Protein AF-A0A1V6HYV6-F1 (afdb_monomer_lite)

Structure (mmCIF, N/CA/C/O backbone):
data_AF-A0A1V6HYV6-F1
#
_entry.id   AF-A0A1V6HYV6-F1
#
loop_
_atom_site.group_PDB
_atom_site.id
_atom_site.type_symbol
_atom_site.label_atom_id
_atom_site.label_alt_id
_atom_site.label_comp_id
_atom_site.label_asym_id
_atom_site.label_entity_id
_atom_site.label_seq_id
_atom_site.pdbx_PDB_ins_code
_atom_site.Cartn_x
_atom_site.Cartn_y
_atom_site.Cartn_z
_atom_site.occupancy
_atom_site.B_iso_or_equiv
_atom_site.auth_seq_id
_atom_site.auth_comp_id
_atom_site.auth_asym_id
_atom_site.auth_atom_id
_atom_site.pdbx_PDB_model_num
ATOM 1 N N . MET A 1 1 ? 15.308 -14.924 -26.949 1.00 78.56 1 MET A N 1
ATOM 2 C CA . MET A 1 1 ? 16.106 -14.640 -28.187 1.00 78.56 1 MET A CA 1
ATOM 3 C C . MET A 1 1 ? 15.333 -13.969 -29.334 1.00 78.56 1 MET A C 1
ATOM 5 O O . MET A 1 1 ? 15.936 -13.174 -30.049 1.00 78.56 1 MET A O 1
ATOM 9 N N . LEU A 1 2 ? 14.043 -14.267 -29.545 1.00 90.50 2 LEU A N 1
ATOM 10 C CA . LEU A 1 2 ? 13.256 -13.717 -30.663 1.00 90.50 2 LEU A CA 1
ATOM 11 C C . LEU A 1 2 ? 13.229 -12.179 -30.694 1.00 90.50 2 LEU A C 1
ATOM 13 O O . LEU A 1 2 ? 13.413 -11.591 -31.754 1.00 90.50 2 LEU A O 1
ATOM 17 N N . ASP A 1 3 ? 13.068 -11.526 -29.543 1.00 90.81 3 ASP A N 1
ATOM 18 C CA . ASP A 1 3 ? 12.955 -10.062 -29.479 1.00 90.81 3 ASP A CA 1
ATOM 19 C C . ASP A 1 3 ? 14.231 -9.348 -29.946 1.00 90.81 3 ASP A C 1
ATOM 21 O O . ASP A 1 3 ? 14.163 -8.353 -30.665 1.00 90.81 3 ASP A O 1
ATOM 25 N N . LEU A 1 4 ? 15.409 -9.898 -29.624 1.00 91.88 4 LEU A N 1
ATOM 26 C CA . LEU A 1 4 ? 16.682 -9.385 -30.139 1.00 91.88 4 LEU A CA 1
ATOM 27 C C . LEU A 1 4 ? 16.775 -9.533 -31.660 1.00 91.88 4 LEU A C 1
ATOM 29 O O . LEU A 1 4 ? 17.266 -8.627 -32.329 1.00 91.88 4 LEU A O 1
ATOM 33 N N . GLN A 1 5 ? 16.275 -10.639 -32.216 1.00 92.94 5 GLN A N 1
ATOM 34 C CA . GLN A 1 5 ? 16.238 -10.834 -33.666 1.00 92.94 5 GLN A CA 1
ATOM 35 C C . GLN A 1 5 ? 15.332 -9.798 -34.345 1.00 92.94 5 GLN A C 1
ATOM 37 O O . GLN A 1 5 ? 15.715 -9.220 -35.360 1.00 92.94 5 GLN A O 1
ATOM 42 N N . LEU A 1 6 ? 14.169 -9.507 -33.756 1.00 95.50 6 LEU A N 1
ATOM 43 C CA . LEU A 1 6 ? 13.247 -8.494 -34.271 1.00 95.50 6 LEU A CA 1
ATOM 44 C C . LEU A 1 6 ? 13.877 -7.094 -34.286 1.00 95.50 6 LEU A C 1
ATOM 46 O O . LEU A 1 6 ? 13.696 -6.359 -35.257 1.00 95.50 6 LEU A O 1
ATOM 50 N N . ILE A 1 7 ? 14.665 -6.745 -33.263 1.00 94.00 7 ILE A N 1
ATOM 51 C CA . ILE A 1 7 ? 15.428 -5.487 -33.235 1.00 94.00 7 ILE A CA 1
ATOM 52 C C . ILE A 1 7 ? 16.417 -5.436 -34.406 1.00 94.00 7 ILE A C 1
ATOM 54 O O . ILE A 1 7 ? 16.469 -4.443 -35.130 1.00 94.00 7 ILE A O 1
ATOM 58 N N . GLN A 1 8 ? 17.174 -6.513 -34.631 1.00 92.00 8 GLN A N 1
ATOM 59 C CA . GLN A 1 8 ? 18.143 -6.580 -35.729 1.00 92.00 8 GLN A CA 1
ATOM 60 C C . GLN A 1 8 ? 17.476 -6.456 -37.101 1.00 92.00 8 GLN A C 1
ATOM 62 O O . GLN A 1 8 ? 17.985 -5.768 -37.985 1.00 92.00 8 GLN A O 1
ATOM 67 N N . ASP A 1 9 ? 16.335 -7.113 -37.290 1.00 95.44 9 ASP A N 1
ATOM 68 C CA . ASP A 1 9 ? 15.608 -7.064 -38.555 1.00 95.44 9 ASP A CA 1
ATOM 69 C C . ASP A 1 9 ? 14.987 -5.688 -38.811 1.00 95.44 9 ASP A C 1
ATOM 71 O O . ASP A 1 9 ? 14.901 -5.261 -39.964 1.00 95.44 9 ASP A O 1
ATOM 75 N N . GLU A 1 10 ? 14.614 -4.956 -37.760 1.00 95.12 10 GLU A N 1
ATOM 76 C CA . GLU A 1 10 ? 14.173 -3.569 -37.889 1.00 95.12 10 GLU A CA 1
ATOM 77 C C . GLU A 1 10 ? 15.328 -2.623 -38.244 1.00 95.12 10 GLU A C 1
ATOM 79 O O . GLU A 1 10 ? 15.171 -1.770 -39.118 1.00 95.12 10 GLU A O 1
ATOM 84 N N . LEU A 1 11 ? 16.514 -2.808 -37.657 1.00 94.31 11 LEU A N 1
ATOM 85 C CA . LEU A 1 11 ? 17.702 -2.017 -38.008 1.00 94.31 11 LEU A CA 1
ATOM 86 C C . LEU A 1 11 ? 18.125 -2.205 -39.465 1.00 94.31 11 LEU A C 1
ATOM 88 O O . LEU A 1 11 ? 18.473 -1.235 -40.133 1.00 94.31 11 LEU A O 1
ATOM 92 N N . LYS A 1 12 ? 18.027 -3.426 -40.007 1.00 93.44 12 LYS A N 1
ATOM 93 C CA . LYS A 1 12 ? 18.316 -3.687 -41.431 1.00 93.44 12 LYS A CA 1
ATOM 94 C C . LYS A 1 12 ? 17.439 -2.859 -42.374 1.00 93.44 12 LYS A C 1
ATOM 96 O O . LYS A 1 12 ? 17.868 -2.539 -43.479 1.00 93.44 12 LYS A O 1
ATOM 101 N N . LYS A 1 13 ? 16.224 -2.496 -41.951 1.00 96.56 13 LYS A N 1
ATOM 102 C CA . LYS A 1 13 ? 15.312 -1.635 -42.724 1.00 96.56 13 LYS A CA 1
ATOM 103 C C . LYS A 1 13 ? 15.650 -0.146 -42.595 1.00 96.56 13 LYS A C 1
ATOM 105 O O . LYS A 1 13 ? 15.081 0.666 -43.320 1.00 96.56 13 LYS A O 1
ATOM 110 N N . ARG A 1 14 ? 16.559 0.222 -41.687 1.00 95.00 14 ARG A N 1
ATOM 111 C CA . ARG A 1 14 ? 16.942 1.601 -41.361 1.00 95.00 14 ARG A CA 1
ATOM 112 C C . ARG A 1 14 ? 18.466 1.777 -41.457 1.00 95.00 14 ARG A C 1
ATOM 114 O O . ARG A 1 14 ? 19.116 2.027 -40.450 1.00 95.00 14 ARG A O 1
ATOM 121 N N . PRO A 1 15 ? 19.056 1.702 -42.663 1.00 90.12 15 PRO A N 1
ATOM 122 C CA . PRO A 1 15 ? 20.514 1.698 -42.839 1.00 90.12 15 PRO A CA 1
ATOM 123 C C . PRO A 1 15 ? 21.222 2.990 -42.392 1.00 90.12 15 PRO A C 1
ATOM 125 O O . PRO A 1 15 ? 22.434 2.980 -42.214 1.00 90.12 15 PRO A O 1
ATOM 128 N N . ASN A 1 16 ? 20.479 4.086 -42.212 1.00 93.75 16 ASN A N 1
ATOM 129 C CA . ASN A 1 16 ? 21.001 5.375 -41.746 1.00 93.75 16 ASN A CA 1
ATOM 130 C C . ASN A 1 16 ? 20.749 5.618 -40.246 1.00 93.75 16 ASN A C 1
ATOM 132 O O . ASN A 1 16 ? 20.977 6.723 -39.768 1.00 93.75 16 ASN A O 1
ATOM 136 N N . GLU A 1 17 ? 20.207 4.638 -39.519 1.00 94.75 17 GLU A N 1
ATOM 137 C CA . GLU A 1 17 ? 19.997 4.743 -38.076 1.00 94.75 17 GLU A CA 1
ATOM 138 C C . GLU A 1 17 ? 21.311 4.489 -37.340 1.00 94.75 17 GLU A C 1
ATOM 140 O O . GLU A 1 17 ? 21.832 3.379 -37.362 1.00 94.75 17 GLU A O 1
ATOM 145 N N . ASP A 1 18 ? 21.826 5.493 -36.642 1.00 94.50 18 ASP A N 1
ATOM 146 C CA . ASP A 1 18 ? 23.062 5.406 -35.862 1.00 94.50 18 ASP A CA 1
ATOM 147 C C . ASP A 1 18 ? 22.818 5.454 -34.345 1.00 94.50 18 ASP A C 1
ATOM 149 O O . ASP A 1 18 ? 23.736 5.200 -33.555 1.00 94.50 18 ASP A O 1
ATOM 153 N N . ARG A 1 19 ? 21.579 5.717 -33.905 1.00 96.75 19 ARG A N 1
ATOM 154 C CA . ARG A 1 19 ? 21.250 5.821 -32.481 1.00 96.75 19 ARG A CA 1
ATOM 155 C C . ARG A 1 19 ? 21.351 4.471 -31.788 1.00 96.75 19 ARG A C 1
ATOM 157 O O . ARG A 1 19 ? 21.053 3.417 -32.354 1.00 96.75 19 ARG A O 1
ATOM 164 N N . ASN A 1 20 ? 21.732 4.526 -30.516 1.00 96.25 20 ASN A N 1
ATOM 165 C CA . ASN A 1 20 ? 21.624 3.392 -29.607 1.00 96.25 20 ASN A CA 1
ATOM 166 C C . ASN A 1 20 ? 20.154 3.069 -29.314 1.00 96.25 20 ASN A C 1
ATOM 168 O O . ASN A 1 20 ? 19.262 3.900 -29.486 1.00 96.25 20 ASN A O 1
ATOM 172 N N . ILE A 1 21 ? 19.922 1.845 -28.862 1.00 95.56 21 ILE A N 1
ATOM 173 C CA . ILE A 1 21 ? 18.602 1.265 -28.665 1.00 95.56 21 ILE A CA 1
ATOM 174 C C . ILE A 1 21 ? 18.443 0.962 -27.188 1.00 95.56 21 ILE A C 1
ATOM 176 O O . ILE A 1 21 ? 19.209 0.182 -26.627 1.00 95.56 21 ILE A O 1
ATOM 180 N N . THR A 1 22 ? 17.419 1.536 -26.574 1.00 95.25 22 THR A N 1
ATOM 181 C CA . THR A 1 22 ? 17.012 1.177 -25.218 1.00 95.25 22 THR A CA 1
ATOM 182 C C . THR A 1 22 ? 15.788 0.279 -25.304 1.00 95.25 22 THR A C 1
ATOM 184 O O . THR A 1 22 ? 14.743 0.683 -25.814 1.00 95.25 22 THR A O 1
ATOM 187 N N . VAL A 1 23 ? 15.918 -0.946 -24.810 1.00 94.31 23 VAL A N 1
ATOM 188 C CA . VAL A 1 23 ? 14.829 -1.914 -24.707 1.00 94.31 23 VAL A CA 1
ATOM 189 C C . VAL A 1 23 ? 14.301 -1.877 -23.283 1.00 94.31 23 VAL A C 1
ATOM 191 O O . VAL A 1 23 ? 15.043 -2.127 -22.338 1.00 94.31 23 VAL A O 1
ATOM 194 N N . VAL A 1 24 ? 13.014 -1.583 -23.124 1.00 93.25 24 VAL A N 1
ATOM 195 C CA . VAL A 1 24 ? 12.343 -1.633 -21.822 1.00 93.25 24 VAL A CA 1
ATOM 196 C C . VAL A 1 24 ? 11.503 -2.901 -21.772 1.00 93.25 24 VAL A C 1
ATOM 198 O O . VAL A 1 24 ? 10.637 -3.102 -22.623 1.00 93.25 24 VAL A O 1
ATOM 201 N N . CYS A 1 25 ? 11.756 -3.766 -20.794 1.00 91.94 25 CYS A N 1
ATOM 202 C CA . CYS A 1 25 ? 11.018 -5.014 -20.625 1.00 91.94 25 CYS A CA 1
ATOM 203 C C . CYS A 1 25 ? 10.662 -5.265 -19.159 1.00 91.94 25 CYS A C 1
ATOM 205 O O . CYS A 1 25 ? 11.283 -4.733 -18.244 1.00 91.94 25 CYS A O 1
ATOM 207 N N . LEU A 1 26 ? 9.650 -6.103 -18.922 1.00 89.81 26 LEU A N 1
ATOM 208 C CA . LEU A 1 26 ? 9.301 -6.517 -17.563 1.00 89.81 26 LEU A CA 1
ATOM 209 C C . LEU A 1 26 ? 10.311 -7.532 -17.007 1.00 89.81 26 LEU A C 1
ATOM 211 O O . LEU A 1 26 ? 10.600 -7.521 -15.818 1.00 89.81 26 LEU A O 1
ATOM 215 N N . GLY A 1 27 ? 10.827 -8.415 -17.859 1.00 89.50 27 GLY A N 1
ATOM 216 C CA . GLY A 1 27 ? 11.810 -9.437 -17.514 1.00 89.50 27 GLY A CA 1
ATOM 217 C C . GLY A 1 27 ? 12.588 -9.880 -18.750 1.00 89.50 27 GLY A C 1
ATOM 218 O O . GLY A 1 27 ? 12.126 -9.654 -19.873 1.00 89.50 27 GLY A O 1
ATOM 219 N N . LYS A 1 28 ? 13.741 -10.526 -18.559 1.00 91.25 28 LYS A N 1
ATOM 220 C CA . LYS A 1 28 ? 14.543 -11.106 -19.652 1.00 91.25 28 LYS A CA 1
ATOM 221 C C . LYS A 1 28 ? 15.047 -12.518 -19.330 1.00 91.25 28 LYS A C 1
ATOM 223 O O . LYS A 1 28 ? 15.171 -12.907 -18.173 1.00 91.25 28 LYS A O 1
ATOM 228 N N . GLU A 1 29 ? 15.347 -13.296 -20.370 1.00 92.94 29 GLU A N 1
ATOM 229 C CA . GLU A 1 29 ? 16.060 -14.575 -20.232 1.00 92.94 29 GLU A CA 1
ATOM 230 C C . GLU A 1 29 ? 17.525 -14.317 -19.830 1.00 92.94 29 GLU A C 1
ATOM 232 O O . GLU A 1 29 ? 18.131 -13.363 -20.313 1.00 92.94 29 GLU A O 1
ATOM 237 N N . LEU A 1 30 ? 18.139 -15.202 -19.032 1.00 89.56 30 LEU A N 1
ATOM 238 C CA . LEU A 1 30 ? 19.543 -15.054 -18.593 1.00 89.56 30 LEU A CA 1
ATOM 239 C C . LEU A 1 30 ? 20.540 -14.935 -19.761 1.00 89.56 30 LEU A C 1
ATOM 241 O O . LEU A 1 30 ? 21.558 -14.261 -19.651 1.00 89.56 30 LEU A O 1
ATOM 245 N N . ALA A 1 31 ? 20.241 -15.572 -20.896 1.00 93.19 31 ALA A N 1
ATOM 246 C CA . ALA A 1 31 ? 21.094 -15.549 -22.083 1.00 93.19 31 ALA A CA 1
ATOM 247 C C . ALA A 1 31 ? 21.113 -14.189 -22.813 1.00 93.19 31 ALA A C 1
ATOM 249 O O . ALA A 1 31 ? 21.983 -13.963 -23.655 1.00 93.19 31 ALA A O 1
ATOM 250 N N . VAL A 1 32 ? 20.169 -13.286 -22.513 1.00 93.44 32 VAL A N 1
ATOM 251 C CA . VAL A 1 32 ? 20.054 -11.977 -23.179 1.00 93.44 32 VAL A CA 1
ATOM 252 C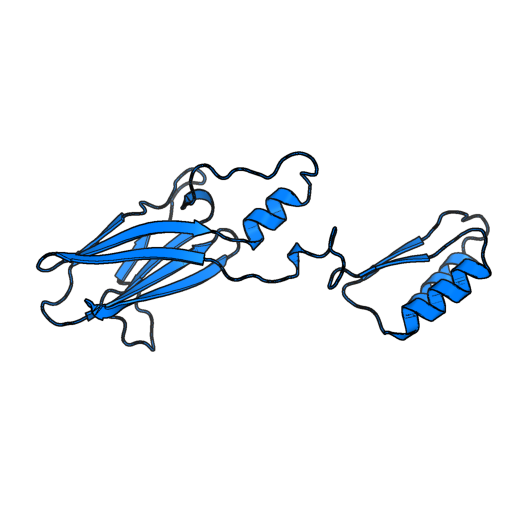 C . VAL A 1 32 ? 21.275 -11.106 -22.905 1.00 93.44 32 VAL A C 1
ATOM 254 O O . VAL A 1 32 ? 21.757 -10.450 -23.824 1.00 93.44 32 VAL A O 1
ATOM 257 N N . ASP A 1 33 ? 21.813 -11.140 -21.686 1.00 93.56 33 ASP A N 1
ATOM 258 C CA . ASP A 1 33 ? 22.947 -10.292 -21.305 1.00 93.56 33 ASP A CA 1
ATOM 259 C C . ASP A 1 33 ? 24.191 -10.604 -22.132 1.00 93.56 33 ASP A C 1
ATOM 261 O O . ASP A 1 33 ? 24.756 -9.717 -22.773 1.00 93.56 33 ASP A O 1
ATOM 265 N N . SER A 1 34 ? 24.559 -11.883 -22.225 1.00 95.06 34 SER A N 1
ATOM 266 C CA . SER A 1 34 ? 25.697 -12.308 -23.043 1.00 95.06 34 SER A CA 1
ATOM 267 C C . SER A 1 34 ? 25.496 -11.993 -24.530 1.00 95.06 34 SER A C 1
ATOM 269 O O . SER A 1 34 ? 26.438 -11.565 -25.197 1.00 95.06 34 SER A O 1
ATOM 271 N N . ALA A 1 35 ? 24.275 -12.152 -25.053 1.00 94.75 35 ALA A N 1
ATOM 272 C CA . ALA A 1 35 ? 23.966 -11.845 -26.450 1.00 94.75 35 ALA A CA 1
ATOM 273 C C . ALA A 1 35 ? 24.102 -10.342 -26.764 1.00 94.75 35 ALA A C 1
ATOM 275 O O . ALA A 1 35 ? 24.624 -9.962 -27.815 1.00 94.75 35 ALA A O 1
ATOM 276 N N . ILE A 1 36 ? 23.668 -9.479 -25.843 1.00 95.62 36 ILE A N 1
ATOM 277 C CA . ILE A 1 36 ? 23.784 -8.022 -25.975 1.00 95.62 36 ILE A CA 1
ATOM 278 C C . ILE A 1 36 ? 25.236 -7.568 -25.852 1.00 95.62 36 ILE A C 1
ATOM 280 O O . ILE A 1 36 ? 25.683 -6.727 -26.633 1.00 95.62 36 ILE A O 1
ATOM 284 N N . GLU A 1 37 ? 25.997 -8.135 -24.916 1.00 95.88 37 GLU A N 1
ATOM 285 C CA . GLU A 1 37 ? 27.429 -7.856 -24.802 1.00 95.88 37 GLU A CA 1
ATOM 286 C C . GLU A 1 37 ? 28.180 -8.198 -26.091 1.00 95.88 37 GLU A C 1
ATOM 288 O O . GLU A 1 37 ? 29.037 -7.432 -26.539 1.00 95.88 37 GLU A O 1
ATOM 293 N N . GLU A 1 38 ? 27.863 -9.338 -26.708 1.00 95.81 38 GLU A N 1
ATOM 294 C CA . GLU A 1 38 ? 28.457 -9.741 -27.979 1.00 95.81 38 GLU A CA 1
ATOM 295 C C . GLU A 1 38 ? 28.075 -8.785 -29.117 1.00 95.81 38 GLU A C 1
ATOM 297 O O . GLU A 1 38 ? 28.945 -8.356 -29.884 1.00 95.81 38 GLU A O 1
ATOM 302 N N . TRP A 1 39 ? 26.799 -8.401 -29.203 1.00 94.56 39 TRP A N 1
ATOM 303 C CA . TRP A 1 39 ? 26.315 -7.418 -30.174 1.00 94.56 39 TRP A CA 1
ATOM 304 C C . TRP A 1 39 ? 27.050 -6.078 -30.041 1.00 94.56 39 TRP A C 1
ATOM 306 O O . TRP A 1 39 ? 27.605 -5.578 -31.023 1.00 94.56 39 TRP A O 1
ATOM 316 N N . ASN A 1 40 ? 27.125 -5.539 -28.822 1.00 96.56 40 ASN A N 1
ATOM 317 C CA . ASN A 1 40 ? 27.719 -4.234 -28.524 1.00 96.56 40 ASN A CA 1
ATOM 318 C C . ASN A 1 40 ? 29.2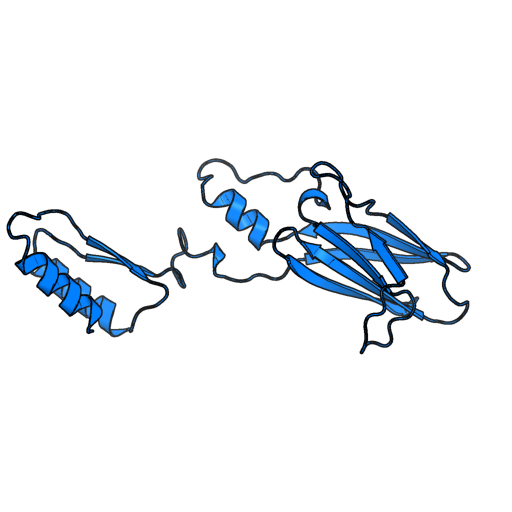37 -4.180 -28.763 1.00 96.56 40 ASN A C 1
ATOM 320 O O . ASN A 1 40 ? 29.782 -3.095 -28.965 1.00 96.56 40 ASN A O 1
ATOM 324 N N . LYS A 1 41 ? 29.932 -5.327 -28.747 1.00 96.50 41 LYS A N 1
ATOM 325 C CA . LYS A 1 41 ? 31.351 -5.426 -29.138 1.00 96.50 41 LYS A CA 1
ATOM 326 C C . LYS A 1 41 ? 31.544 -5.345 -30.652 1.00 96.50 41 LYS A C 1
ATOM 328 O O . LYS A 1 41 ? 32.550 -4.811 -31.107 1.00 96.50 41 LYS A O 1
ATOM 333 N N . LYS A 1 42 ? 30.604 -5.900 -31.422 1.00 94.44 42 LYS A N 1
ATOM 334 C CA . LYS A 1 42 ? 30.676 -5.988 -32.890 1.00 94.44 42 LYS A CA 1
ATOM 335 C C . LYS A 1 42 ? 30.162 -4.732 -33.596 1.00 94.44 42 LYS A C 1
ATOM 337 O O . LYS A 1 42 ? 30.533 -4.505 -34.743 1.00 94.44 42 LYS A O 1
ATOM 342 N N . HIS A 1 43 ? 29.345 -3.924 -32.922 1.00 92.00 43 HIS A N 1
ATOM 343 C CA . HIS A 1 43 ? 28.691 -2.765 -33.521 1.00 92.00 43 HIS A CA 1
ATOM 344 C C . HIS A 1 43 ? 29.116 -1.462 -32.823 1.00 92.00 43 HIS A C 1
ATOM 346 O O . HIS A 1 43 ? 28.888 -1.300 -31.621 1.00 92.00 43 HIS A O 1
ATOM 352 N N . PRO A 1 44 ? 29.745 -0.517 -33.549 1.00 91.25 44 PRO A N 1
ATOM 353 C CA . PRO A 1 44 ? 30.142 0.771 -32.978 1.00 91.25 44 PRO A CA 1
ATOM 354 C C . PRO A 1 44 ? 28.945 1.706 -32.733 1.00 91.25 44 PRO A C 1
ATOM 356 O O . PRO A 1 44 ? 29.010 2.543 -31.833 1.00 91.25 44 PRO A O 1
ATOM 359 N N . VAL A 1 45 ? 27.867 1.531 -33.502 1.00 93.12 45 VAL A N 1
ATOM 360 C CA . VAL A 1 45 ? 26.576 2.238 -33.420 1.00 93.12 45 VAL A CA 1
ATOM 361 C C . VAL A 1 45 ? 25.453 1.230 -33.158 1.00 93.12 45 VAL A C 1
ATOM 363 O O . VAL A 1 45 ? 25.690 0.026 -33.236 1.00 93.12 45 VAL A O 1
ATOM 366 N N . ASN A 1 46 ? 24.244 1.690 -32.826 1.00 95.06 46 ASN A N 1
ATOM 367 C CA . ASN A 1 46 ? 23.117 0.814 -32.463 1.00 95.06 46 ASN A CA 1
ATOM 368 C C . ASN A 1 46 ? 23.419 -0.131 -31.289 1.00 95.06 46 ASN A C 1
ATOM 370 O O . ASN A 1 46 ? 23.011 -1.298 -31.285 1.00 95.06 46 ASN A O 1
ATOM 374 N N . LYS A 1 47 ? 24.137 0.367 -30.276 1.00 96.81 47 LYS A N 1
ATOM 375 C CA . LYS A 1 47 ? 24.339 -0.400 -29.046 1.00 96.81 47 LYS A CA 1
ATOM 376 C C . LYS A 1 47 ? 23.005 -0.600 -28.345 1.00 96.81 47 LYS A C 1
ATOM 378 O O . LYS A 1 47 ? 22.199 0.326 -28.285 1.00 96.81 47 LYS A O 1
ATOM 383 N N . ILE A 1 48 ? 22.791 -1.795 -27.816 1.00 96.38 48 ILE A N 1
ATOM 384 C CA . ILE A 1 48 ? 21.573 -2.172 -27.109 1.00 96.38 48 ILE A CA 1
ATOM 385 C C . ILE A 1 48 ? 21.818 -2.038 -25.607 1.00 96.38 48 ILE A C 1
ATOM 387 O O . ILE A 1 48 ? 22.775 -2.597 -25.070 1.00 96.38 48 ILE A O 1
ATOM 391 N N . GLU A 1 49 ? 20.932 -1.313 -24.939 1.00 94.31 49 GLU A N 1
ATOM 392 C CA . GLU A 1 49 ? 20.803 -1.234 -23.487 1.00 94.31 49 GLU A CA 1
ATOM 393 C C . GLU A 1 49 ? 19.440 -1.803 -23.085 1.00 94.31 49 GLU A C 1
ATOM 395 O O . GLU A 1 49 ? 18.448 -1.595 -23.786 1.00 94.31 49 GLU A O 1
ATOM 400 N N . VAL A 1 50 ? 19.379 -2.524 -21.964 1.00 93.38 50 VAL A N 1
ATOM 401 C CA . VAL A 1 50 ? 18.129 -3.098 -21.451 1.00 93.38 50 VAL A CA 1
ATOM 402 C C . VAL A 1 50 ? 17.810 -2.509 -20.093 1.00 93.38 50 VAL A C 1
ATOM 404 O O . VAL A 1 50 ? 18.617 -2.601 -19.171 1.00 93.38 50 VAL A O 1
ATOM 407 N N . ILE A 1 51 ? 16.596 -1.984 -19.972 1.00 91.69 51 ILE A N 1
ATOM 408 C CA . ILE A 1 51 ? 15.968 -1.611 -18.709 1.00 91.69 51 ILE A CA 1
ATOM 409 C C . ILE A 1 51 ? 14.979 -2.725 -18.362 1.00 91.69 51 ILE A C 1
ATOM 411 O O . ILE A 1 51 ? 13.896 -2.820 -18.944 1.00 91.69 51 ILE A O 1
ATOM 415 N N . GLU A 1 52 ? 15.370 -3.594 -17.430 1.00 90.31 52 GLU A N 1
ATOM 416 C CA . GLU A 1 52 ? 14.517 -4.666 -16.917 1.00 90.31 52 GLU A CA 1
ATOM 417 C C . GLU A 1 52 ? 13.754 -4.172 -15.686 1.00 90.31 52 GLU A C 1
ATOM 419 O O . GLU A 1 52 ? 14.288 -4.117 -14.582 1.00 90.31 52 GLU A O 1
ATOM 424 N N . LEU A 1 53 ? 12.477 -3.836 -15.853 1.00 88.81 53 LEU A N 1
ATOM 425 C CA . LEU A 1 53 ? 11.690 -3.183 -14.809 1.00 88.81 53 LEU A CA 1
ATOM 426 C C . LEU A 1 53 ? 11.551 -4.023 -13.528 1.00 88.81 53 LEU A C 1
ATOM 428 O O . LEU A 1 53 ? 11.398 -3.461 -12.457 1.00 88.81 53 LEU A O 1
ATOM 432 N N . LYS A 1 54 ? 11.623 -5.357 -13.569 1.00 83.75 54 LYS A N 1
ATOM 433 C CA . LYS A 1 54 ? 11.564 -6.160 -12.330 1.00 83.75 54 LYS A CA 1
ATOM 434 C C . LYS A 1 54 ? 12.782 -5.995 -11.419 1.00 83.75 54 LYS A C 1
ATOM 436 O O . LYS A 1 54 ? 12.682 -6.279 -10.229 1.00 83.75 54 LYS A O 1
ATOM 441 N N . THR A 1 55 ? 13.929 -5.609 -11.967 1.00 82.75 55 THR A N 1
ATOM 442 C CA . THR A 1 55 ? 15.215 -5.592 -11.250 1.00 82.75 55 THR A CA 1
ATOM 443 C C . THR A 1 55 ? 15.873 -4.213 -11.256 1.00 82.75 55 THR A C 1
ATOM 445 O O . THR A 1 55 ? 16.765 -3.949 -10.445 1.00 82.75 55 THR A O 1
ATOM 448 N N . ASP A 1 56 ? 15.424 -3.312 -12.131 1.00 84.38 56 ASP A N 1
ATOM 449 C CA . ASP A 1 56 ? 15.965 -1.970 -12.266 1.00 84.38 56 ASP A CA 1
ATOM 450 C C . ASP A 1 56 ? 15.633 -1.114 -11.035 1.00 84.38 56 ASP A C 1
ATOM 452 O O . ASP A 1 56 ? 14.481 -0.800 -10.736 1.00 84.38 56 ASP A O 1
ATOM 456 N N . LYS A 1 57 ? 16.667 -0.693 -10.305 1.00 76.62 57 LYS A N 1
ATOM 457 C CA . LYS A 1 57 ? 16.504 0.091 -9.071 1.00 76.62 57 LYS A CA 1
ATOM 458 C C . LYS A 1 57 ? 15.986 1.508 -9.311 1.00 76.62 57 LYS A C 1
ATOM 460 O O . LYS A 1 57 ? 15.499 2.130 -8.372 1.00 76.62 57 LYS A O 1
ATOM 465 N N . LYS A 1 58 ? 16.143 2.041 -10.522 1.00 78.38 58 LYS A N 1
ATOM 466 C CA . LYS A 1 58 ? 15.769 3.413 -10.868 1.00 78.38 58 LYS A CA 1
ATOM 467 C C . LYS A 1 58 ? 14.356 3.474 -11.437 1.00 78.38 58 LYS A C 1
ATOM 469 O O . LYS A 1 58 ? 13.571 4.314 -11.017 1.00 78.38 58 LYS A O 1
ATOM 474 N N . TYR A 1 59 ? 14.041 2.589 -12.374 1.00 77.00 59 TYR A N 1
ATOM 475 C CA . TYR A 1 59 ? 12.792 2.597 -13.135 1.00 77.00 59 TYR A CA 1
ATOM 476 C C . TYR A 1 59 ? 11.841 1.468 -12.749 1.00 77.00 59 TYR A C 1
ATOM 478 O O . TYR A 1 59 ? 10.703 1.460 -13.192 1.00 77.00 59 TYR A O 1
ATOM 486 N N . GLY A 1 60 ? 12.301 0.502 -11.962 1.00 76.12 60 GLY A N 1
ATOM 487 C CA . GLY A 1 60 ? 11.570 -0.715 -11.643 1.00 76.12 60 GLY A CA 1
ATOM 488 C C . GLY A 1 60 ? 11.111 -0.844 -10.196 1.00 76.12 60 GLY A C 1
ATOM 489 O O . GLY A 1 60 ? 10.276 -1.687 -9.881 1.00 76.12 60 GLY A O 1
ATOM 490 N N . ASN A 1 61 ? 11.629 0.003 -9.303 1.00 73.50 61 ASN A N 1
ATOM 491 C CA . ASN A 1 61 ? 11.429 -0.147 -7.862 1.00 73.50 61 ASN A CA 1
ATOM 492 C C . ASN A 1 61 ? 9.943 -0.119 -7.454 1.00 73.50 61 ASN A C 1
ATOM 494 O O . ASN A 1 61 ? 9.554 -0.881 -6.582 1.00 73.50 61 ASN A O 1
ATOM 498 N N . PHE A 1 62 ? 9.096 0.637 -8.164 1.00 72.81 62 PHE A N 1
ATOM 499 C CA . PHE A 1 62 ? 7.648 0.688 -7.910 1.00 72.81 62 PHE A CA 1
ATOM 500 C C . PHE A 1 62 ? 6.893 -0.614 -8.238 1.00 72.81 62 PHE A C 1
ATOM 502 O O . PHE A 1 62 ? 5.714 -0.734 -7.908 1.00 72.81 62 PHE A O 1
ATOM 509 N N . LEU A 1 63 ? 7.525 -1.566 -8.936 1.00 75.62 63 LEU A N 1
ATOM 510 C CA . LEU A 1 63 ? 6.981 -2.909 -9.160 1.00 75.62 63 LEU A CA 1
ATOM 511 C C . LEU A 1 63 ? 7.276 -3.851 -7.988 1.00 75.62 63 LEU A C 1
ATOM 513 O O . LEU A 1 63 ? 6.700 -4.938 -7.917 1.00 75.62 63 LEU A O 1
ATOM 517 N N . ILE A 1 64 ? 8.175 -3.463 -7.079 1.00 75.19 64 ILE A N 1
ATOM 518 C CA . ILE A 1 64 ? 8.458 -4.213 -5.862 1.00 75.19 64 ILE A CA 1
ATOM 519 C C . ILE A 1 64 ? 7.367 -3.869 -4.856 1.00 75.19 64 ILE A C 1
ATOM 521 O O . ILE A 1 64 ? 7.411 -2.845 -4.181 1.00 75.19 64 ILE A O 1
ATOM 525 N N . HIS A 1 65 ? 6.377 -4.750 -4.766 1.00 79.31 65 HIS A N 1
ATOM 526 C CA . HIS A 1 65 ? 5.305 -4.623 -3.792 1.00 79.31 65 HIS A CA 1
ATOM 527 C C . HIS A 1 65 ? 5.859 -4.649 -2.362 1.00 79.31 65 HIS A C 1
ATOM 529 O O . HIS A 1 65 ? 6.594 -5.569 -1.982 1.00 79.31 65 HIS A O 1
ATOM 535 N N . LYS A 1 66 ? 5.464 -3.659 -1.565 1.00 85.81 66 LYS A N 1
ATOM 536 C CA . LYS A 1 66 ? 5.749 -3.571 -0.136 1.00 85.81 66 LYS A CA 1
ATOM 537 C C . LYS A 1 66 ? 4.433 -3.262 0.566 1.00 85.81 66 LYS A C 1
ATOM 539 O O . LYS A 1 66 ? 3.837 -2.260 0.191 1.00 85.81 66 LYS A O 1
ATOM 544 N N . PRO A 1 67 ? 4.030 -4.090 1.543 1.00 91.75 67 PRO A N 1
ATOM 545 C CA . PRO A 1 67 ? 2.745 -3.932 2.189 1.00 91.75 67 PRO A CA 1
ATOM 546 C C . PRO A 1 67 ? 2.645 -2.588 2.909 1.00 91.75 67 PRO A C 1
ATOM 548 O O . PRO A 1 67 ? 3.646 -2.106 3.451 1.00 91.75 67 PRO A O 1
ATOM 551 N N . ASP A 1 68 ? 1.435 -2.050 2.984 1.00 96.50 68 ASP A N 1
ATOM 552 C CA . ASP A 1 68 ? 1.113 -0.955 3.894 1.00 96.50 68 ASP A CA 1
ATOM 553 C C . ASP A 1 68 ? 1.471 -1.288 5.350 1.00 96.50 68 ASP A C 1
ATOM 555 O O . ASP A 1 68 ? 1.378 -2.430 5.815 1.00 96.50 68 ASP A O 1
ATOM 559 N N . GLU A 1 69 ? 1.840 -0.253 6.103 1.00 96.88 69 GLU A N 1
ATOM 560 C CA . GLU A 1 69 ? 2.108 -0.332 7.535 1.00 96.88 69 GLU A CA 1
ATOM 561 C C . GLU A 1 69 ? 1.236 0.674 8.285 1.00 96.88 69 GLU A C 1
ATOM 563 O O . GLU A 1 69 ? 1.132 1.840 7.906 1.00 96.88 69 GLU A O 1
ATOM 568 N N . ALA A 1 70 ? 0.626 0.249 9.394 1.00 98.00 70 ALA A N 1
ATOM 569 C CA . ALA A 1 70 ? -0.196 1.137 10.205 1.00 98.00 70 ALA A CA 1
ATOM 570 C C . ALA A 1 70 ? -0.037 0.872 11.701 1.00 98.00 70 ALA A C 1
ATOM 572 O O . ALA A 1 70 ? 0.087 -0.268 12.157 1.00 98.00 70 ALA A O 1
ATOM 573 N N . LYS A 1 71 ? -0.091 1.949 12.486 1.00 98.12 71 LYS A N 1
ATOM 574 C CA . LYS A 1 71 ? -0.098 1.901 13.945 1.00 98.12 71 LYS A CA 1
ATOM 575 C C . LYS A 1 71 ? -1.473 2.318 14.440 1.00 98.12 71 LYS A C 1
ATOM 577 O O . LYS A 1 71 ? -1.831 3.489 14.375 1.00 98.12 71 LYS A O 1
ATOM 582 N N . VAL A 1 72 ? -2.227 1.365 14.976 1.00 98.44 72 VAL A N 1
ATOM 583 C CA . VAL A 1 72 ? -3.593 1.600 15.461 1.00 98.44 72 VAL A CA 1
ATOM 584 C C . VAL A 1 72 ? -3.677 1.268 16.941 1.00 98.44 72 VAL A C 1
ATOM 586 O O . VAL A 1 72 ? -3.296 0.175 17.365 1.00 98.44 72 VAL A O 1
ATOM 589 N N . ASN A 1 73 ? -4.187 2.207 17.733 1.00 98.56 73 ASN A N 1
ATOM 590 C CA . ASN A 1 73 ? -4.572 1.944 19.108 1.00 98.56 73 ASN A CA 1
ATOM 591 C C . ASN A 1 73 ? -6.043 1.529 19.166 1.00 98.56 73 ASN A C 1
ATOM 593 O O . ASN A 1 73 ? -6.900 2.172 18.564 1.00 98.56 73 ASN A O 1
ATOM 597 N N . ILE A 1 74 ? -6.325 0.455 19.900 1.00 98.44 74 ILE A N 1
ATOM 598 C CA . ILE A 1 74 ? -7.676 -0.069 20.107 1.00 98.44 74 ILE A CA 1
ATOM 599 C C . ILE A 1 74 ? -7.825 -0.368 21.596 1.00 98.44 74 ILE A C 1
ATOM 601 O O . ILE A 1 74 ? -7.073 -1.176 22.158 1.00 98.44 74 ILE A O 1
ATOM 605 N N . GLU A 1 75 ? -8.785 0.290 22.236 1.00 97.81 75 GLU A N 1
ATOM 606 C CA . GLU A 1 75 ? -9.022 0.209 23.676 1.00 97.81 75 GLU A CA 1
ATOM 607 C C . GLU A 1 75 ? -10.516 0.160 23.989 1.00 97.81 75 GLU A C 1
ATOM 609 O O . GLU A 1 75 ? -11.321 0.810 23.329 1.00 97.81 75 GLU A O 1
ATOM 614 N N . ARG A 1 76 ? -10.889 -0.560 25.049 1.00 97.44 76 ARG A N 1
ATOM 615 C CA . ARG A 1 76 ? -12.238 -0.493 25.617 1.00 97.44 76 ARG A CA 1
ATOM 616 C C . ARG A 1 76 ? -12.316 0.625 26.656 1.00 97.44 76 ARG A C 1
ATOM 618 O O . ARG A 1 76 ? -11.480 0.696 27.555 1.00 97.44 76 ARG A O 1
ATOM 625 N N . LYS A 1 77 ? -13.378 1.428 26.598 1.00 96.25 77 LYS A N 1
ATOM 626 C CA . LYS A 1 77 ? -13.798 2.348 27.663 1.00 96.25 77 LYS A CA 1
ATOM 627 C C . LYS A 1 77 ? -15.280 2.139 27.949 1.00 96.25 77 LYS A C 1
ATOM 629 O O . LYS A 1 77 ? -16.129 2.601 27.198 1.00 96.25 77 LYS A O 1
ATOM 634 N N . GLY A 1 78 ? -15.579 1.422 29.033 1.00 93.88 78 GLY A N 1
ATOM 635 C CA . GLY A 1 78 ? -16.950 1.044 29.375 1.00 93.88 78 GLY A CA 1
ATOM 636 C C . GLY A 1 78 ? -17.571 0.137 28.309 1.00 93.88 78 GLY A C 1
ATOM 637 O O . GLY A 1 78 ? -17.040 -0.933 28.008 1.00 93.88 78 GLY A O 1
ATOM 638 N N . ASP A 1 79 ? -18.678 0.590 27.738 1.00 95.06 79 ASP A N 1
ATOM 639 C CA . ASP A 1 79 ? -19.457 -0.047 26.673 1.00 95.06 79 ASP A CA 1
ATOM 640 C C . ASP A 1 79 ? -19.018 0.375 25.260 1.00 95.06 79 ASP A C 1
ATOM 642 O O . ASP A 1 79 ? -19.719 0.114 24.283 1.00 95.06 79 ASP A O 1
ATOM 646 N N . LYS A 1 80 ? -17.845 1.010 25.128 1.00 97.19 80 LYS A N 1
ATOM 647 C CA . LYS A 1 80 ? -17.347 1.529 23.850 1.00 97.19 80 LYS A CA 1
ATOM 648 C C . LYS A 1 80 ? -15.926 1.086 23.529 1.00 97.19 80 LYS A C 1
ATOM 650 O O . LYS A 1 80 ? -15.084 0.940 24.418 1.00 97.19 80 LYS A O 1
ATOM 655 N N . ALA A 1 81 ? -15.648 0.923 22.241 1.00 97.81 81 ALA A N 1
ATOM 656 C CA . ALA A 1 81 ? -14.310 0.827 21.680 1.00 97.81 81 ALA A CA 1
ATOM 657 C C . ALA A 1 81 ? -13.834 2.213 21.237 1.00 97.81 81 ALA A C 1
ATOM 659 O O . ALA A 1 81 ? -14.518 2.893 20.472 1.00 97.81 81 ALA A O 1
ATOM 660 N N . ILE A 1 82 ? -12.644 2.605 21.687 1.00 98.44 82 ILE A N 1
ATOM 661 C CA . ILE A 1 82 ? -11.902 3.759 21.188 1.00 98.44 82 ILE A CA 1
ATOM 662 C C . ILE A 1 82 ? -10.837 3.251 20.227 1.00 98.44 82 ILE A C 1
ATOM 664 O O . ILE A 1 82 ? -9.984 2.446 20.607 1.00 98.44 82 ILE A O 1
ATOM 668 N N . ILE A 1 83 ? -10.897 3.727 18.990 1.00 98.69 83 ILE A N 1
ATOM 669 C CA . ILE A 1 83 ? -9.998 3.337 17.905 1.00 98.69 83 ILE A CA 1
ATOM 670 C C . ILE A 1 83 ? -9.298 4.598 17.419 1.00 98.69 83 ILE A C 1
ATOM 672 O O . ILE A 1 83 ? -9.963 5.572 17.081 1.00 98.69 83 ILE A O 1
ATOM 676 N N . GLU A 1 84 ? -7.972 4.591 17.388 1.00 98.62 84 GLU A N 1
ATOM 677 C CA . GLU A 1 84 ? -7.165 5.739 16.973 1.00 98.62 84 GLU A CA 1
ATOM 678 C C . GLU A 1 84 ? -6.060 5.285 16.020 1.00 98.62 84 GLU A C 1
ATOM 680 O O . GLU A 1 84 ? -5.232 4.441 16.367 1.00 98.62 84 GLU A O 1
ATOM 685 N N . ILE A 1 85 ? -6.055 5.841 14.810 1.00 98.50 85 ILE A N 1
ATOM 686 C CA . ILE A 1 85 ? -4.976 5.664 13.841 1.00 98.50 85 ILE A CA 1
ATOM 687 C C . ILE A 1 85 ? -3.867 6.630 14.246 1.00 98.50 85 ILE A C 1
ATOM 689 O O . ILE A 1 85 ? -4.034 7.844 14.166 1.00 98.50 85 ILE A O 1
ATOM 693 N N . LEU A 1 86 ? -2.760 6.092 14.747 1.00 98.06 86 LEU A N 1
ATOM 694 C CA . LEU A 1 86 ? -1.627 6.881 15.230 1.00 98.06 86 LEU A CA 1
ATOM 695 C C . LEU A 1 86 ? -0.649 7.213 14.106 1.00 98.06 86 LEU A C 1
ATOM 697 O O . LEU A 1 86 ? -0.011 8.260 14.152 1.00 98.06 86 LEU A O 1
ATOM 701 N N . ASP A 1 87 ? -0.496 6.295 13.154 1.00 97.44 87 ASP A N 1
ATOM 702 C CA . ASP A 1 87 ? 0.388 6.451 12.005 1.00 97.44 87 ASP A CA 1
ATOM 703 C C . ASP A 1 87 ? -0.021 5.494 10.879 1.00 97.44 87 ASP A C 1
ATOM 705 O O . ASP A 1 87 ? -0.605 4.434 11.142 1.00 97.44 87 ASP A O 1
ATOM 709 N N . PHE A 1 88 ? 0.312 5.855 9.643 1.00 97.75 88 PHE A N 1
ATOM 710 C CA . PHE A 1 88 ? 0.087 5.048 8.447 1.00 97.75 88 PHE A CA 1
ATOM 711 C C . PHE A 1 88 ? 1.151 5.368 7.400 1.00 97.75 88 PHE A C 1
ATOM 713 O O . PHE A 1 88 ? 1.490 6.531 7.190 1.00 97.75 88 PHE A O 1
ATOM 720 N N . ILE A 1 89 ? 1.660 4.346 6.723 1.00 95.94 89 ILE A N 1
ATOM 721 C CA . ILE A 1 89 ? 2.653 4.473 5.662 1.00 95.94 89 ILE A CA 1
ATOM 722 C C . ILE A 1 89 ? 2.258 3.529 4.530 1.00 95.94 89 ILE A C 1
ATOM 724 O O . ILE A 1 89 ? 2.214 2.322 4.742 1.00 95.94 89 ILE A O 1
ATOM 728 N N . SER A 1 90 ? 2.064 4.089 3.331 1.00 95.06 90 SER A N 1
ATOM 729 C CA . SER A 1 90 ? 2.008 3.328 2.077 1.00 95.06 90 SER A CA 1
ATOM 730 C C . SER A 1 90 ? 3.345 3.462 1.346 1.00 95.06 90 SER A C 1
ATOM 732 O O . SER A 1 90 ? 3.650 4.524 0.774 1.00 95.06 90 SER A O 1
ATOM 734 N N . PRO A 1 91 ? 4.205 2.424 1.375 1.00 90.81 91 PRO A N 1
ATOM 735 C CA . PRO A 1 91 ? 5.491 2.469 0.693 1.00 90.81 91 PRO A CA 1
ATOM 736 C C . PRO A 1 91 ? 5.330 2.695 -0.812 1.00 90.81 91 PRO A C 1
ATOM 738 O O . PRO A 1 91 ? 6.126 3.425 -1.404 1.00 90.81 91 PRO A O 1
ATOM 741 N N . THR A 1 92 ? 4.292 2.127 -1.431 1.00 88.88 92 THR A N 1
ATOM 742 C CA . THR A 1 92 ? 4.051 2.255 -2.871 1.00 88.88 92 THR A CA 1
ATOM 743 C C . THR A 1 92 ? 3.649 3.676 -3.268 1.00 88.88 92 THR A C 1
ATOM 745 O O . THR A 1 92 ? 4.169 4.184 -4.267 1.00 88.88 92 THR A O 1
ATOM 748 N N . ILE A 1 93 ? 2.810 4.369 -2.484 1.00 90.44 93 ILE A N 1
ATOM 749 C CA . ILE A 1 93 ? 2.516 5.797 -2.710 1.00 90.44 93 ILE A CA 1
ATOM 750 C C . ILE A 1 93 ? 3.799 6.626 -2.618 1.00 90.44 93 ILE A C 1
ATOM 752 O O . ILE A 1 93 ? 4.096 7.418 -3.517 1.00 90.44 93 ILE A O 1
ATOM 756 N N . ILE A 1 94 ? 4.589 6.425 -1.559 1.00 89.19 94 ILE A N 1
ATOM 757 C CA . ILE A 1 94 ? 5.834 7.171 -1.336 1.00 89.19 94 ILE A CA 1
ATOM 758 C C . ILE A 1 94 ? 6.819 6.936 -2.480 1.00 89.19 94 ILE A C 1
ATOM 760 O O . ILE A 1 94 ? 7.436 7.884 -2.966 1.00 89.19 94 ILE A O 1
ATOM 764 N N . GLU A 1 95 ? 6.987 5.693 -2.925 1.00 85.56 95 GLU A N 1
ATOM 765 C CA . GLU A 1 95 ? 7.867 5.381 -4.044 1.00 85.56 95 GLU A CA 1
ATOM 766 C C . GLU A 1 95 ? 7.400 6.072 -5.325 1.00 85.56 95 GLU A C 1
ATOM 768 O O . GLU A 1 95 ? 8.214 6.749 -5.951 1.00 85.56 95 GLU A O 1
ATOM 773 N N . ARG A 1 96 ? 6.103 6.010 -5.662 1.00 84.62 96 ARG A N 1
ATOM 774 C CA . ARG A 1 96 ? 5.547 6.674 -6.856 1.00 84.62 96 ARG A CA 1
ATOM 775 C C . ARG A 1 96 ? 5.732 8.188 -6.839 1.00 84.62 96 ARG A C 1
ATOM 777 O O . ARG A 1 96 ? 6.142 8.755 -7.846 1.00 84.62 96 ARG A O 1
ATOM 784 N N . LEU A 1 97 ? 5.502 8.837 -5.700 1.00 84.31 97 LEU A N 1
ATOM 785 C CA . LEU A 1 97 ? 5.715 10.281 -5.538 1.00 84.31 97 LEU A CA 1
ATOM 786 C C . LEU A 1 97 ? 7.194 10.691 -5.674 1.00 84.31 97 LEU A C 1
ATOM 788 O O . LEU A 1 97 ? 7.500 11.841 -6.001 1.00 84.31 97 LEU A O 1
ATOM 792 N N . ASN A 1 98 ? 8.113 9.757 -5.425 1.00 81.69 98 ASN A N 1
ATOM 793 C CA . ASN A 1 98 ? 9.550 9.978 -5.530 1.00 81.69 98 ASN A CA 1
ATOM 794 C C . ASN A 1 98 ? 10.147 9.598 -6.898 1.00 81.69 98 ASN A C 1
ATOM 796 O O . ASN A 1 98 ? 11.308 9.929 -7.123 1.00 81.69 98 ASN A O 1
ATOM 800 N N . ILE A 1 99 ? 9.399 8.959 -7.815 1.00 74.88 99 ILE A N 1
ATOM 801 C CA . ILE A 1 99 ? 9.914 8.530 -9.137 1.00 74.88 99 ILE A CA 1
ATOM 802 C C . ILE A 1 99 ? 10.517 9.707 -9.920 1.00 74.88 99 ILE A C 1
ATOM 804 O O . ILE A 1 99 ? 11.608 9.581 -10.476 1.00 74.88 99 ILE A O 1
ATOM 808 N N . ASP A 1 100 ? 9.851 10.864 -9.906 1.00 64.62 100 ASP A N 1
ATOM 809 C CA . ASP A 1 100 ? 10.284 12.054 -10.655 1.00 64.62 100 ASP A CA 1
ATOM 810 C C . ASP A 1 100 ? 11.130 13.031 -9.817 1.00 64.62 100 ASP A C 1
ATOM 812 O O . ASP A 1 100 ? 11.699 13.994 -10.337 1.00 64.62 100 ASP A O 1
ATOM 816 N N . ASN A 1 101 ? 11.249 12.790 -8.508 1.00 64.88 101 ASN A N 1
ATOM 817 C CA . ASN A 1 101 ? 11.904 13.691 -7.564 1.00 64.88 101 ASN A CA 1
ATOM 818 C C . ASN A 1 101 ? 13.307 13.188 -7.196 1.00 64.88 101 ASN A C 1
ATOM 820 O O . ASN A 1 101 ? 13.526 12.521 -6.187 1.00 64.88 101 ASN A O 1
ATOM 824 N N . THR A 1 102 ? 14.296 13.564 -8.008 1.00 61.47 102 THR A N 1
ATOM 825 C CA . THR A 1 102 ? 15.709 13.185 -7.811 1.00 61.47 102 THR A CA 1
ATOM 826 C C . THR A 1 102 ? 16.425 13.985 -6.716 1.00 61.47 102 THR A C 1
ATOM 828 O O . THR A 1 102 ? 17.463 13.547 -6.222 1.00 61.47 102 THR A O 1
ATOM 831 N N . LEU A 1 103 ? 15.889 15.150 -6.330 1.00 61.38 103 LEU A N 1
ATOM 832 C CA . LEU A 1 103 ? 16.549 16.099 -5.421 1.00 61.38 103 LEU A CA 1
ATOM 833 C C . LEU A 1 103 ? 15.959 16.118 -4.003 1.00 61.38 103 LEU A C 1
ATOM 835 O O . LEU A 1 103 ? 16.693 16.367 -3.048 1.00 61.38 103 LEU A O 1
ATOM 839 N N . PHE A 1 104 ? 14.662 15.836 -3.840 1.00 67.31 104 PHE A N 1
ATOM 840 C CA . PHE A 1 104 ? 13.986 15.897 -2.542 1.00 67.31 104 PHE A CA 1
ATOM 841 C C . PHE A 1 104 ? 13.010 14.739 -2.374 1.00 67.31 104 PHE A C 1
ATOM 843 O O . PHE A 1 104 ? 12.142 14.539 -3.213 1.00 67.31 104 PHE A O 1
ATOM 850 N N . LYS A 1 105 ? 13.101 14.014 -1.254 1.00 71.69 105 LYS A N 1
ATOM 851 C CA . LYS A 1 105 ? 12.054 13.055 -0.889 1.00 71.69 105 LYS A CA 1
ATOM 852 C C . LYS A 1 105 ? 10.768 13.810 -0.568 1.00 71.69 105 LYS A C 1
ATOM 854 O O . LYS A 1 105 ? 10.798 14.748 0.235 1.00 71.69 105 LYS A O 1
ATOM 859 N N . VAL A 1 106 ? 9.658 13.382 -1.160 1.00 78.25 106 VAL A N 1
ATOM 860 C CA . VAL A 1 106 ? 8.336 13.931 -0.861 1.00 78.25 106 VAL A CA 1
ATOM 861 C C . VAL A 1 106 ? 8.046 13.754 0.625 1.00 78.25 106 VAL A C 1
ATOM 863 O O . VAL A 1 106 ? 8.210 12.670 1.186 1.00 78.25 106 VAL A O 1
ATOM 866 N N . LYS A 1 107 ? 7.654 14.853 1.275 1.00 78.88 107 LYS A N 1
ATOM 867 C CA . LYS A 1 107 ? 7.192 14.852 2.661 1.00 78.88 107 LYS A CA 1
ATOM 868 C C . LYS A 1 107 ? 5.675 14.837 2.659 1.00 78.88 107 LYS A C 1
ATOM 870 O O . LYS A 1 107 ? 5.061 15.718 2.065 1.00 78.88 107 LYS A O 1
ATOM 875 N N . ILE A 1 108 ? 5.104 13.870 3.359 1.00 85.69 108 ILE A N 1
ATOM 876 C CA . ILE A 1 108 ? 3.668 13.776 3.596 1.00 85.69 108 ILE A CA 1
ATOM 877 C C . ILE A 1 108 ? 3.446 14.275 5.029 1.00 85.69 108 ILE A C 1
ATOM 879 O O . ILE A 1 108 ? 3.857 13.593 5.966 1.00 85.69 108 ILE A O 1
ATOM 883 N N . PRO A 1 109 ? 2.926 15.501 5.221 1.00 85.94 109 PRO A N 1
ATOM 884 C CA . PRO A 1 109 ? 2.816 16.102 6.550 1.00 85.94 109 PRO A CA 1
ATOM 885 C C . PRO A 1 109 ? 1.704 15.473 7.397 1.00 85.94 109 PRO A C 1
ATOM 887 O O . PRO A 1 109 ? 1.779 15.523 8.620 1.00 85.94 109 PRO A O 1
ATOM 890 N N . ASP A 1 110 ? 0.692 14.893 6.752 1.00 94.56 110 ASP A N 1
ATOM 891 C CA . ASP A 1 110 ? -0.433 14.217 7.388 1.00 94.56 110 ASP A CA 1
ATOM 892 C C . ASP A 1 110 ? -0.604 12.838 6.747 1.00 94.56 110 ASP A C 1
ATOM 894 O O . ASP A 1 110 ? -0.891 12.736 5.552 1.00 94.56 110 ASP A O 1
ATOM 898 N N . PHE A 1 111 ? -0.409 11.770 7.527 1.00 95.81 111 PHE A N 1
ATOM 899 C CA . PHE A 1 111 ? -0.494 10.398 7.018 1.00 95.81 111 PHE A CA 1
ATOM 900 C C . PHE A 1 111 ? -1.869 10.081 6.425 1.00 95.81 111 PHE A C 1
ATOM 902 O O . PHE A 1 111 ? -1.984 9.220 5.555 1.00 95.81 111 PHE A O 1
ATOM 909 N N . ARG A 1 112 ? -2.917 10.789 6.868 1.00 97.06 112 ARG A N 1
ATOM 910 C CA . ARG A 1 112 ? -4.293 10.568 6.418 1.00 97.06 112 ARG A CA 1
ATOM 911 C C . ARG A 1 112 ? -4.458 10.834 4.931 1.00 97.06 112 ARG A C 1
ATOM 913 O O . ARG A 1 112 ? -5.344 10.259 4.325 1.00 97.06 112 ARG A O 1
ATOM 920 N N . SER A 1 113 ? -3.581 11.640 4.333 1.00 95.38 113 SER A N 1
ATOM 921 C CA . SER A 1 113 ? -3.567 11.882 2.887 1.00 95.38 113 SER A CA 1
ATOM 922 C C . SER A 1 113 ? -3.154 10.659 2.058 1.00 95.38 113 SER A C 1
ATOM 924 O O . SER A 1 113 ? -3.274 10.698 0.837 1.00 95.38 113 SER A O 1
ATOM 926 N N . MET A 1 114 ? -2.640 9.596 2.687 1.00 95.88 114 MET A N 1
ATOM 927 C CA . MET A 1 114 ? -2.380 8.312 2.026 1.00 95.88 114 MET A CA 1
ATOM 928 C C . MET A 1 114 ? -3.558 7.335 2.132 1.00 95.88 114 MET A C 1
ATOM 930 O O . MET A 1 114 ? -3.526 6.311 1.459 1.00 95.88 114 MET A O 1
ATOM 934 N N . ILE A 1 115 ? -4.571 7.629 2.951 1.00 97.75 115 ILE A N 1
ATOM 935 C CA . ILE A 1 115 ? -5.703 6.739 3.229 1.00 97.75 115 ILE A CA 1
ATOM 936 C C . ILE A 1 115 ? -6.909 7.195 2.406 1.00 97.75 115 ILE A C 1
ATOM 938 O O . ILE A 1 115 ? -7.321 8.347 2.517 1.00 97.75 115 ILE A O 1
ATOM 942 N N . ASP A 1 116 ? -7.493 6.277 1.638 1.00 97.81 116 ASP A N 1
ATOM 943 C CA . ASP A 1 116 ? -8.746 6.498 0.912 1.00 97.81 116 ASP A CA 1
ATOM 944 C C . ASP A 1 116 ? -9.937 6.399 1.871 1.00 97.81 116 ASP A C 1
ATOM 946 O O . ASP A 1 116 ? -10.703 7.344 2.039 1.00 97.81 116 ASP A O 1
ATOM 950 N N . TYR A 1 117 ? -10.060 5.284 2.595 1.00 98.25 117 TYR A N 1
ATOM 951 C CA . TYR A 1 117 ? -11.128 5.103 3.577 1.00 98.25 117 TYR A CA 1
ATOM 952 C C . TYR A 1 117 ? -10.779 4.089 4.667 1.00 98.25 117 TYR A C 1
ATOM 954 O O . TYR A 1 117 ? -9.837 3.297 4.566 1.00 98.25 117 TYR A O 1
ATOM 962 N N . ILE A 1 118 ? -11.576 4.110 5.737 1.00 98.62 118 ILE A N 1
ATOM 963 C CA . ILE A 1 118 ? -11.473 3.174 6.860 1.00 98.62 118 ILE A CA 1
ATOM 964 C C . ILE A 1 118 ? -12.802 2.463 7.069 1.00 98.62 118 ILE A C 1
ATOM 966 O O . ILE A 1 118 ? -13.854 3.095 7.128 1.00 98.62 118 ILE A O 1
ATOM 970 N N . LEU A 1 119 ? -12.747 1.148 7.258 1.00 98.69 119 LEU A N 1
ATOM 971 C CA . LEU A 1 119 ? -13.890 0.324 7.636 1.00 98.69 119 LEU A CA 1
ATOM 972 C C . LEU A 1 119 ? -13.618 -0.332 8.987 1.00 98.69 119 LEU A C 1
ATOM 974 O O . LEU A 1 119 ? -12.491 -0.740 9.275 1.00 98.69 119 LEU A O 1
ATOM 978 N N . ILE A 1 120 ? -14.649 -0.462 9.819 1.00 98.69 120 ILE A N 1
ATOM 979 C CA . ILE A 1 120 ? -14.518 -1.027 11.164 1.00 98.69 120 ILE A CA 1
ATOM 980 C C . ILE A 1 120 ? -15.588 -2.090 11.398 1.00 98.69 120 ILE A C 1
ATOM 982 O O . ILE A 1 120 ? -16.772 -1.862 11.144 1.00 98.69 120 ILE A O 1
ATOM 986 N N . ASP A 1 121 ? -15.143 -3.222 11.935 1.00 98.38 121 ASP A N 1
ATOM 987 C CA . ASP A 1 121 ? -15.955 -4.301 12.488 1.00 98.38 121 ASP A CA 1
ATOM 988 C C . ASP A 1 121 ? -15.713 -4.357 14.004 1.00 98.38 121 ASP A C 1
ATOM 990 O O . ASP A 1 121 ? -14.569 -4.448 14.461 1.00 98.38 121 ASP A O 1
ATOM 994 N N . THR A 1 122 ? -16.775 -4.273 14.802 1.00 97.25 122 THR A N 1
ATOM 995 C CA . THR A 1 122 ? -16.689 -4.282 16.269 1.00 97.25 122 THR A CA 1
ATOM 996 C C . THR A 1 122 ? -16.835 -5.672 16.897 1.00 97.25 122 THR A C 1
ATOM 998 O O . THR A 1 122 ? -16.731 -5.802 18.121 1.00 97.25 122 THR A O 1
ATOM 1001 N N . ASN A 1 123 ? -17.074 -6.713 16.096 1.00 95.69 123 ASN A N 1
ATOM 1002 C CA . ASN A 1 123 ? -17.242 -8.093 16.549 1.00 95.69 123 ASN A CA 1
ATOM 1003 C C . ASN A 1 123 ? -16.716 -9.097 15.507 1.00 95.69 123 ASN A C 1
ATOM 1005 O O . ASN A 1 123 ? -17.411 -10.025 15.089 1.00 95.69 123 ASN A O 1
ATOM 1009 N N . TYR A 1 124 ? -15.468 -8.898 15.093 1.00 97.06 124 TYR A N 1
ATOM 1010 C CA . TYR A 1 124 ? -14.825 -9.671 14.044 1.00 97.06 124 TYR A CA 1
ATOM 1011 C C . TYR A 1 124 ? -14.521 -11.107 14.490 1.00 97.06 124 TYR A C 1
ATOM 1013 O O . TYR A 1 124 ? -13.699 -11.350 15.375 1.00 97.06 124 TYR A O 1
ATOM 1021 N N . ASP A 1 125 ? -15.111 -12.087 13.810 1.00 93.69 125 ASP A N 1
ATOM 1022 C CA . ASP A 1 125 ? -14.947 -13.514 14.116 1.00 93.69 125 ASP A CA 1
ATOM 1023 C C . ASP A 1 125 ? -13.631 -14.126 13.588 1.00 93.69 125 ASP A C 1
ATOM 1025 O O . ASP A 1 125 ? -13.338 -15.301 13.824 1.00 93.69 125 ASP A O 1
ATOM 1029 N N . GLY A 1 126 ? -12.819 -13.340 12.872 1.00 94.19 126 GLY A N 1
ATOM 1030 C CA . GLY A 1 126 ? -11.590 -13.806 12.229 1.00 94.19 126 GLY A CA 1
ATOM 1031 C C . GLY A 1 126 ? -11.784 -14.434 10.846 1.00 94.19 126 GLY A C 1
ATOM 1032 O O . GLY A 1 126 ? -10.793 -14.864 10.258 1.00 94.19 126 GLY A O 1
ATOM 1033 N N . LYS A 1 127 ? -13.019 -14.508 10.334 1.00 94.69 127 LYS A N 1
ATOM 1034 C CA . LYS A 1 127 ? -13.368 -15.119 9.044 1.00 94.69 127 LYS A CA 1
ATOM 1035 C C . LYS A 1 127 ? -14.047 -14.135 8.103 1.00 94.69 127 LYS A C 1
ATOM 1037 O O . LYS A 1 127 ? -13.665 -14.051 6.939 1.00 94.69 127 LYS A O 1
ATOM 1042 N N . THR A 1 128 ? -15.064 -13.422 8.576 1.00 94.75 128 THR A N 1
ATOM 1043 C CA . THR A 1 128 ? 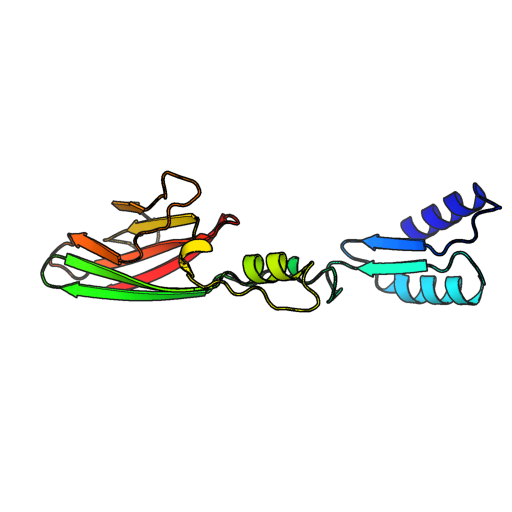-15.872 -12.518 7.755 1.00 94.75 128 THR A CA 1
ATOM 1044 C C . THR A 1 128 ? -15.898 -11.142 8.388 1.00 94.75 128 THR A C 1
ATOM 1046 O O . THR A 1 128 ? -16.304 -10.971 9.533 1.00 94.75 128 THR A O 1
ATOM 1049 N N . PHE A 1 129 ? -15.442 -10.159 7.619 1.00 97.31 129 PHE A N 1
ATOM 1050 C CA . PHE A 1 129 ? -15.421 -8.768 8.037 1.00 97.31 129 PHE A CA 1
ATOM 1051 C C . PHE A 1 129 ? -16.790 -8.132 7.786 1.00 97.31 129 PHE A C 1
ATOM 1053 O O . PHE A 1 129 ? -17.217 -8.021 6.634 1.00 97.31 129 PHE A O 1
ATOM 1060 N N . HIS A 1 130 ? -17.464 -7.708 8.851 1.00 97.00 130 HIS A N 1
ATOM 1061 C CA . HIS A 1 130 ? -18.762 -7.045 8.786 1.00 97.00 130 HIS A CA 1
ATOM 1062 C C . HIS A 1 130 ? -18.595 -5.550 9.046 1.00 97.00 130 HIS A C 1
ATOM 1064 O O . HIS A 1 130 ? -18.209 -5.126 10.132 1.00 97.00 130 HIS A O 1
ATOM 1070 N N . ILE A 1 131 ? -18.905 -4.733 8.040 1.00 97.56 131 ILE A N 1
ATOM 1071 C CA . ILE A 1 131 ? -18.774 -3.278 8.142 1.00 97.56 131 ILE A CA 1
ATOM 1072 C C . ILE A 1 131 ? -19.866 -2.750 9.078 1.00 97.56 131 ILE A C 1
ATOM 1074 O O . ILE A 1 131 ? -21.042 -2.731 8.719 1.00 97.56 131 ILE A O 1
ATOM 1078 N N . VAL A 1 132 ? -19.467 -2.301 10.266 1.00 97.06 132 VAL A N 1
ATOM 1079 C CA . VAL A 1 132 ? -20.336 -1.610 11.234 1.00 97.06 132 VAL A CA 1
ATOM 1080 C C . VAL A 1 132 ? -20.170 -0.096 11.123 1.00 97.06 132 VAL A C 1
ATOM 1082 O O . VAL A 1 132 ? -21.116 0.655 11.350 1.00 97.06 132 VAL A O 1
ATOM 1085 N N . TYR A 1 133 ? -18.978 0.359 10.743 1.00 98.31 133 TYR A N 1
ATOM 1086 C CA . TYR A 1 133 ? -18.687 1.769 10.526 1.00 98.31 133 TYR A CA 1
ATOM 1087 C C . TYR A 1 133 ? -17.790 1.957 9.301 1.00 98.31 133 TYR A C 1
ATOM 1089 O O . TYR A 1 133 ? -16.918 1.130 9.027 1.00 98.31 133 TYR A O 1
ATOM 1097 N N . SER A 1 134 ? -18.011 3.056 8.583 1.00 98.31 134 SER A N 1
ATOM 1098 C CA . SER A 1 134 ? -17.285 3.431 7.373 1.00 98.31 134 SER A CA 1
ATOM 1099 C C . SER A 1 134 ? -16.928 4.912 7.443 1.00 98.31 134 SER A C 1
ATOM 1101 O O . SER A 1 134 ? -17.809 5.749 7.635 1.00 98.31 134 SER A O 1
ATOM 1103 N N . ASP A 1 135 ? -15.649 5.232 7.276 1.00 98.31 135 ASP A N 1
ATOM 1104 C CA . ASP A 1 135 ? -15.142 6.594 7.140 1.00 98.31 135 ASP A CA 1
ATOM 1105 C C . ASP A 1 135 ? -14.645 6.792 5.714 1.00 98.31 135 ASP A C 1
ATOM 1107 O O . ASP A 1 135 ? -13.541 6.369 5.377 1.00 98.31 135 ASP A O 1
ATOM 1111 N N . VAL A 1 136 ? -15.496 7.378 4.875 1.00 97.62 136 VAL A N 1
ATOM 1112 C CA . VAL A 1 136 ? -15.196 7.674 3.471 1.00 97.62 136 VAL A CA 1
ATOM 1113 C C . VAL A 1 136 ? -15.255 9.192 3.312 1.00 97.62 136 VAL A C 1
ATOM 1115 O O . VAL A 1 136 ? -16.334 9.760 3.502 1.00 97.62 136 VAL A O 1
ATOM 1118 N N . PRO A 1 137 ? -14.131 9.863 3.016 1.00 96.69 137 PRO A N 1
ATOM 1119 C CA . PRO A 1 137 ? -14.117 11.287 2.704 1.00 96.69 137 PRO A CA 1
ATOM 1120 C C . PRO A 1 137 ? -15.073 11.618 1.544 1.00 96.69 137 PRO A C 1
ATOM 1122 O O . PRO A 1 137 ? -15.079 10.939 0.519 1.00 96.69 137 PRO A O 1
ATOM 1125 N N . GLU A 1 138 ? -15.908 12.653 1.690 1.00 93.31 138 GLU A N 1
ATOM 1126 C CA . GLU A 1 138 ? -16.932 12.991 0.683 1.00 93.31 138 GLU A CA 1
ATOM 1127 C C . GLU A 1 138 ? -16.370 13.832 -0.470 1.00 93.31 138 GLU A C 1
ATOM 1129 O O . GLU A 1 138 ? -16.859 13.770 -1.603 1.00 93.31 138 GLU A O 1
ATOM 1134 N N . LYS A 1 139 ? -15.358 14.656 -0.182 1.00 93.62 139 LYS A N 1
ATOM 1135 C CA . LYS A 1 139 ? -14.706 15.544 -1.146 1.00 93.62 139 LYS A CA 1
ATOM 1136 C C . LYS A 1 139 ? -13.234 15.200 -1.286 1.00 93.62 139 LYS A C 1
ATOM 1138 O O . LYS A 1 139 ? -12.614 14.632 -0.399 1.00 93.62 139 LYS A O 1
ATOM 1143 N N . LYS A 1 140 ? -12.652 15.654 -2.395 1.00 84.12 140 LYS A N 1
ATOM 1144 C CA . LYS A 1 140 ? -11.243 15.429 -2.742 1.00 84.12 140 LYS A CA 1
ATOM 1145 C C . LYS A 1 140 ? -10.247 15.875 -1.660 1.00 84.12 140 LYS A C 1
ATOM 1147 O O . LYS A 1 140 ? -9.202 15.252 -1.525 1.00 84.12 140 LYS A O 1
ATOM 1152 N N . ASP A 1 141 ? -10.553 16.959 -0.952 1.00 89.75 141 ASP A N 1
ATOM 1153 C CA . ASP A 1 141 ? -9.658 17.544 0.053 1.00 89.75 141 ASP A CA 1
ATOM 1154 C C . ASP A 1 141 ? -10.025 17.119 1.488 1.00 89.75 141 ASP A C 1
ATOM 1156 O O . ASP A 1 141 ? -9.384 17.556 2.446 1.00 89.75 141 ASP A O 1
ATOM 1160 N N . ASP A 1 142 ? -11.060 16.287 1.645 1.00 95.06 142 ASP A N 1
AT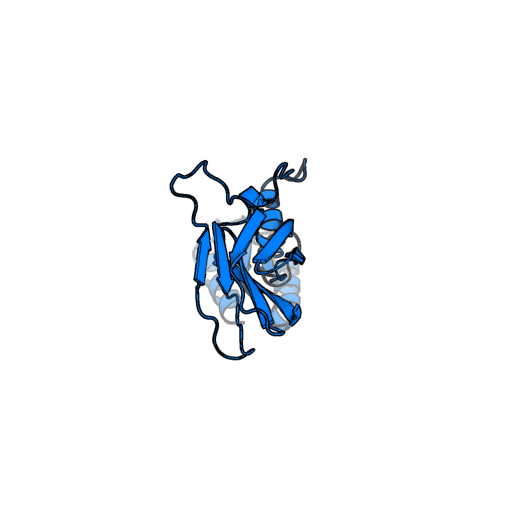OM 1161 C CA . ASP A 1 142 ? -11.438 15.735 2.940 1.00 95.06 142 ASP A CA 1
ATOM 1162 C C . ASP A 1 142 ? -10.482 14.591 3.310 1.00 95.06 142 ASP A C 1
ATOM 1164 O O . ASP A 1 142 ? -9.960 13.874 2.458 1.00 95.06 142 ASP A O 1
ATOM 1168 N N . LEU A 1 143 ? -10.264 14.410 4.609 1.00 97.19 143 LEU A N 1
ATOM 1169 C CA . LEU A 1 143 ? -9.444 13.338 5.166 1.00 97.19 143 LEU A CA 1
ATOM 1170 C C . LEU A 1 143 ? -10.288 12.518 6.136 1.00 97.19 143 LEU A C 1
ATOM 1172 O O . LEU A 1 143 ? -11.248 13.028 6.721 1.00 97.19 143 LEU A O 1
ATOM 1176 N N . ILE A 1 144 ? -9.880 11.273 6.376 1.00 97.94 144 ILE A N 1
ATOM 1177 C CA . ILE A 1 144 ? -10.471 10.454 7.435 1.00 97.94 144 ILE A CA 1
ATOM 1178 C C . ILE A 1 144 ? -10.348 11.142 8.809 1.00 97.94 144 ILE A C 1
ATOM 1180 O O . ILE A 1 144 ? -9.449 11.951 9.078 1.00 97.94 144 ILE A O 1
ATOM 1184 N N . LYS A 1 145 ? -11.257 10.813 9.724 1.00 97.69 145 LYS A N 1
ATOM 1185 C CA . LYS A 1 145 ? -11.311 11.360 11.086 1.00 97.69 145 LYS A CA 1
ATOM 1186 C C . LYS A 1 145 ? -10.107 10.920 11.909 1.00 97.69 145 LYS A C 1
ATOM 1188 O O . LYS A 1 145 ? -9.586 11.703 12.697 1.00 97.69 145 LYS A O 1
ATOM 1193 N N . GLY A 1 146 ? -9.680 9.665 11.750 1.00 96.19 146 GLY A N 1
ATOM 1194 C CA . GLY A 1 146 ? -8.514 9.087 12.433 1.00 96.19 146 GLY A CA 1
ATOM 1195 C C . GLY A 1 146 ? -8.775 8.635 13.869 1.00 96.19 146 GLY A C 1
ATOM 1196 O O . GLY A 1 146 ? -7.974 7.886 14.421 1.00 96.19 146 GLY A O 1
ATOM 1197 N N . LYS A 1 147 ? -9.912 9.016 14.460 1.00 98.38 147 LYS A N 1
ATOM 1198 C CA . LYS A 1 147 ? -10.352 8.552 15.774 1.00 98.38 147 LYS A CA 1
ATOM 1199 C C . LYS A 1 147 ? -11.844 8.254 15.777 1.00 98.38 147 LYS A C 1
ATOM 1201 O O . LYS A 1 147 ? -12.641 9.061 15.301 1.00 98.38 147 LYS A O 1
ATOM 1206 N N . TYR A 1 148 ? -12.204 7.119 16.362 1.00 98.38 148 TYR A N 1
ATOM 1207 C CA . TYR A 1 148 ? -13.563 6.594 16.376 1.00 98.38 148 TYR A CA 1
ATOM 1208 C C . TYR A 1 148 ? -13.933 6.102 17.768 1.00 98.38 148 TYR A C 1
ATOM 1210 O O . TYR A 1 148 ? -13.096 5.595 18.517 1.00 98.38 148 TYR A O 1
ATOM 1218 N N . GLU A 1 149 ? -15.211 6.247 18.088 1.00 98.19 149 GLU A N 1
ATOM 1219 C CA . GLU A 1 149 ? -15.823 5.767 19.315 1.00 98.19 149 GLU A CA 1
ATOM 1220 C C . GLU A 1 149 ? -17.093 5.011 18.925 1.00 98.19 149 GLU A C 1
ATOM 1222 O O . GLU A 1 149 ? -18.023 5.607 18.383 1.00 98.19 149 GLU A O 1
ATOM 1227 N N . LEU A 1 150 ? -17.096 3.695 19.136 1.00 97.94 150 LEU A N 1
ATOM 1228 C CA . LEU A 1 150 ? -18.168 2.801 18.694 1.00 97.94 150 LEU A CA 1
ATOM 1229 C C . LEU A 1 150 ? -18.674 1.957 19.857 1.00 97.94 150 LEU A C 1
ATOM 1231 O O . LEU A 1 150 ? -17.883 1.502 20.681 1.00 97.94 150 LEU A O 1
ATOM 1235 N N . GLU A 1 151 ? -19.980 1.723 19.907 1.00 96.88 151 GLU A N 1
ATOM 1236 C CA . GLU A 1 151 ? -20.586 0.838 20.902 1.00 96.88 151 GLU A CA 1
ATOM 1237 C C . GLU A 1 151 ? -20.146 -0.613 20.685 1.00 96.88 151 GLU A C 1
ATOM 1239 O O . GLU A 1 151 ? -20.048 -1.094 19.551 1.00 96.88 151 GLU A O 1
ATOM 1244 N N . ILE A 1 152 ? -19.879 -1.312 21.789 1.00 96.50 152 ILE A N 1
ATOM 1245 C CA . ILE A 1 152 ? -19.488 -2.720 21.791 1.00 96.50 152 ILE A CA 1
ATOM 1246 C C . ILE A 1 152 ? -20.276 -3.505 22.843 1.00 96.50 152 ILE A C 1
ATOM 1248 O O . ILE A 1 152 ? -20.600 -2.967 23.904 1.00 96.50 152 ILE A O 1
ATOM 1252 N N . PRO A 1 153 ? -20.552 -4.803 22.609 1.00 92.19 153 PRO A N 1
ATOM 1253 C CA . PRO A 1 153 ? -21.144 -5.668 23.627 1.00 92.19 153 PRO A CA 1
ATOM 1254 C C . PRO A 1 153 ? -20.314 -5.646 24.910 1.00 92.19 153 PRO A C 1
ATOM 1256 O O . PRO A 1 153 ? -19.105 -5.507 24.821 1.00 92.19 153 PRO A O 1
ATOM 1259 N N . ALA A 1 154 ? -20.900 -5.868 26.091 1.00 90.94 154 ALA A N 1
ATOM 1260 C CA . ALA A 1 154 ? -20.152 -5.922 27.362 1.00 90.94 154 ALA A CA 1
ATOM 1261 C C . ALA A 1 154 ? -19.225 -7.150 27.503 1.00 90.94 154 ALA A C 1
ATOM 1263 O O . ALA A 1 154 ? -18.479 -7.272 28.474 1.00 90.94 154 ALA A O 1
ATOM 1264 N N . VAL A 1 155 ? -19.275 -8.075 26.544 1.00 93.19 155 VAL A N 1
ATOM 1265 C CA . VAL A 1 155 ? -18.418 -9.262 26.498 1.00 93.19 155 VAL A CA 1
ATOM 1266 C C . VAL A 1 155 ? -17.094 -8.953 25.811 1.00 93.19 155 VAL A C 1
ATOM 1268 O O . VAL A 1 155 ? -16.941 -7.937 25.134 1.00 93.19 155 VAL A O 1
ATOM 1271 N N . LYS A 1 156 ? -16.116 -9.837 25.986 1.00 93.75 156 LYS A N 1
ATOM 1272 C CA . LYS A 1 156 ? -14.859 -9.757 25.246 1.00 93.75 156 LYS A CA 1
ATOM 1273 C C . LYS A 1 156 ? -15.152 -9.822 23.746 1.00 93.75 156 LYS A C 1
ATOM 1275 O O . LYS A 1 156 ? -15.860 -10.729 23.313 1.00 93.75 156 LYS A O 1
ATOM 1280 N N . THR A 1 157 ? -14.649 -8.857 22.988 1.00 95.19 157 THR A N 1
ATOM 1281 C CA . THR A 1 157 ? -14.916 -8.750 21.550 1.00 95.19 157 THR A CA 1
ATOM 1282 C C . THR A 1 157 ? -13.637 -8.442 20.793 1.00 95.19 157 THR A C 1
ATOM 1284 O O . THR A 1 157 ? -12.694 -7.865 21.337 1.00 95.19 157 THR A O 1
ATOM 1287 N N . LYS A 1 158 ? -13.593 -8.827 19.522 1.00 97.69 158 LYS A N 1
ATOM 1288 C CA . LYS A 1 158 ? -12.471 -8.543 18.638 1.00 97.69 158 LYS A CA 1
ATOM 1289 C C . LYS A 1 158 ? -12.856 -7.428 17.682 1.00 97.69 158 LYS A C 1
ATOM 1291 O O . LYS A 1 158 ? -13.751 -7.584 16.862 1.00 97.69 158 LYS A O 1
ATOM 1296 N N . ILE A 1 159 ? -12.155 -6.310 17.781 1.00 98.25 159 ILE A N 1
ATOM 1297 C CA . ILE A 1 159 ? -12.302 -5.198 16.846 1.00 98.25 159 ILE A CA 1
ATOM 1298 C C . ILE A 1 159 ? -11.365 -5.446 15.675 1.00 98.25 159 ILE A C 1
ATOM 1300 O O . ILE A 1 159 ? -10.207 -5.819 15.888 1.00 98.25 159 ILE A O 1
ATOM 1304 N N . ALA A 1 160 ? -11.842 -5.213 14.460 1.00 98.50 160 ALA A N 1
ATOM 1305 C CA . ALA A 1 160 ? -11.018 -5.171 13.268 1.00 98.50 160 ALA A CA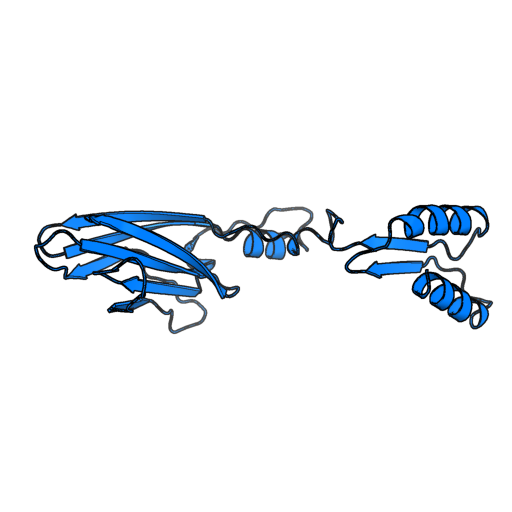 1
ATOM 1306 C C . ALA A 1 160 ? -11.181 -3.833 12.546 1.00 98.50 160 ALA A C 1
ATOM 1308 O O . ALA A 1 160 ? -12.285 -3.329 12.365 1.00 98.50 160 ALA A O 1
ATOM 1309 N N . VAL A 1 161 ? -10.054 -3.269 12.134 1.00 98.62 161 VAL A N 1
ATOM 1310 C CA . VAL A 1 161 ? -9.946 -2.008 11.411 1.00 98.62 161 VAL A CA 1
ATOM 1311 C C . VAL A 1 161 ? -9.294 -2.325 10.078 1.00 98.62 161 VAL A C 1
ATOM 1313 O O . VAL A 1 161 ? -8.148 -2.780 10.042 1.00 98.62 161 VAL A O 1
ATOM 1316 N N . LYS A 1 162 ? -10.039 -2.121 8.995 1.00 98.69 162 LYS A N 1
ATOM 1317 C CA . LYS A 1 162 ? -9.518 -2.180 7.634 1.00 98.69 162 LYS A CA 1
ATOM 1318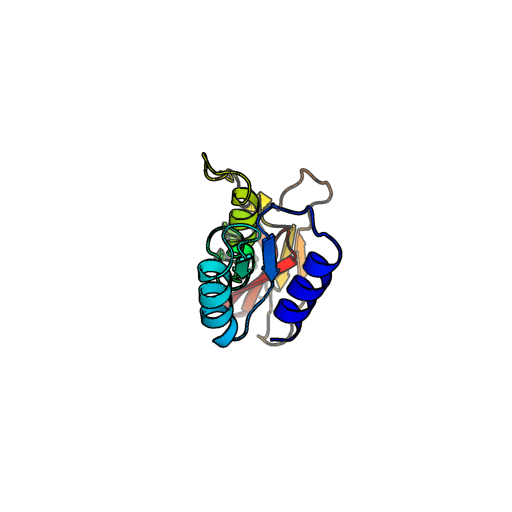 C C . LYS A 1 162 ? -9.204 -0.759 7.187 1.00 98.69 162 LYS A C 1
ATOM 1320 O O . LYS A 1 162 ? -10.083 0.100 7.224 1.00 98.69 162 LYS A O 1
ATOM 1325 N N . ILE A 1 163 ? -7.966 -0.529 6.780 1.00 98.62 163 ILE A N 1
ATOM 1326 C CA . ILE A 1 163 ? -7.511 0.736 6.205 1.00 98.62 163 ILE A CA 1
ATOM 1327 C C . ILE A 1 163 ? -7.205 0.458 4.740 1.00 98.62 163 ILE A C 1
ATOM 1329 O O . ILE A 1 163 ? -6.544 -0.540 4.449 1.00 98.62 163 ILE A O 1
ATOM 1333 N N . VAL A 1 164 ? -7.721 1.303 3.850 1.00 98.25 164 VAL A N 1
ATOM 1334 C CA . VAL A 1 164 ? -7.470 1.208 2.411 1.00 98.25 164 VAL A CA 1
ATOM 1335 C C . VAL A 1 164 ? -6.749 2.465 1.954 1.00 98.25 164 VAL A C 1
ATOM 1337 O O . VAL A 1 164 ? -7.185 3.572 2.277 1.00 98.25 164 VAL A O 1
ATOM 1340 N N . ASP A 1 165 ? -5.631 2.299 1.256 1.00 97.00 165 ASP A N 1
ATOM 1341 C CA . ASP A 1 165 ? -4.821 3.407 0.760 1.00 97.00 165 ASP A CA 1
ATOM 1342 C C . ASP A 1 165 ? -5.375 3.999 -0.550 1.00 97.00 165 ASP A C 1
ATOM 1344 O O . ASP A 1 165 ? -6.265 3.440 -1.195 1.00 97.00 165 ASP A O 1
ATOM 1348 N N . MET A 1 166 ? -4.829 5.140 -0.975 1.00 95.06 166 MET A N 1
ATOM 1349 C CA . MET A 1 166 ? -5.231 5.824 -2.219 1.00 95.06 166 MET A CA 1
ATOM 1350 C C . MET A 1 166 ? -4.967 5.021 -3.509 1.00 95.06 166 MET A C 1
ATOM 1352 O O . MET A 1 166 ? -5.398 5.433 -4.589 1.00 95.06 166 MET A O 1
ATOM 1356 N N . LEU A 1 167 ? -4.218 3.918 -3.440 1.00 93.62 167 LEU A N 1
ATOM 1357 C CA . LEU A 1 167 ? -3.958 3.000 -4.550 1.00 93.62 167 LEU A CA 1
ATOM 1358 C C . LEU A 1 167 ? -4.818 1.727 -4.473 1.00 93.62 167 LEU A C 1
ATOM 1360 O O . LEU A 1 167 ? -4.747 0.905 -5.391 1.00 93.62 167 LEU A O 1
ATOM 1364 N N . GLY A 1 168 ? -5.658 1.599 -3.442 1.00 94.56 168 GLY A N 1
ATOM 1365 C CA . GLY A 1 168 ? -6.543 0.463 -3.203 1.00 94.56 168 GLY A CA 1
ATOM 1366 C C . GLY A 1 168 ? -5.885 -0.705 -2.468 1.00 94.56 168 GLY A C 1
ATOM 1367 O O . GLY A 1 168 ? -6.465 -1.791 -2.440 1.00 94.56 168 GLY A O 1
ATOM 1368 N N . GLU A 1 169 ? -4.691 -0.519 -1.908 1.00 94.75 169 GLU A N 1
ATOM 1369 C CA . GLU A 1 169 ? -4.055 -1.513 -1.049 1.00 94.75 169 GLU A CA 1
ATOM 1370 C C . GLU A 1 169 ? -4.764 -1.571 0.309 1.00 94.75 169 GLU A C 1
ATOM 1372 O O . GLU A 1 169 ? -5.284 -0.566 0.790 1.00 94.75 169 GLU A O 1
ATOM 1377 N N . GLU A 1 170 ? -4.863 -2.766 0.901 1.00 96.12 170 GLU A N 1
ATOM 1378 C CA . GLU A 1 170 ? -5.579 -2.963 2.160 1.00 96.12 170 GLU A CA 1
ATOM 1379 C C . GLU A 1 170 ? -4.694 -3.563 3.254 1.00 96.12 170 GLU A C 1
ATOM 1381 O O . GLU A 1 170 ? -3.987 -4.552 3.053 1.00 96.12 170 GLU A O 1
ATOM 1386 N N . ILE A 1 171 ? -4.835 -3.023 4.465 1.00 97.62 171 ILE A N 1
ATOM 1387 C CA . ILE A 1 171 ? -4.306 -3.616 5.692 1.00 97.62 171 ILE A CA 1
ATOM 1388 C C . ILE A 1 171 ? -5.436 -3.838 6.697 1.00 97.62 171 ILE A C 1
ATOM 1390 O O . ILE A 1 171 ? -6.289 -2.977 6.922 1.00 97.62 171 ILE A O 1
ATOM 1394 N N . LEU A 1 172 ? -5.433 -5.014 7.329 1.00 97.94 172 LEU A N 1
ATOM 1395 C CA . LEU A 1 172 ? -6.377 -5.379 8.381 1.00 97.94 172 LEU A CA 1
ATOM 1396 C C . LEU A 1 172 ? -5.654 -5.512 9.722 1.00 97.94 172 LEU A C 1
ATOM 1398 O O . LEU A 1 172 ? -4.842 -6.416 9.918 1.00 97.94 172 LEU A O 1
ATOM 1402 N N . ILE A 1 173 ? -6.009 -4.659 10.679 1.00 98.06 173 ILE A N 1
ATOM 1403 C CA . ILE A 1 173 ? -5.509 -4.727 12.054 1.00 98.06 173 ILE A CA 1
ATOM 1404 C C . ILE A 1 173 ? -6.645 -5.172 12.956 1.00 98.06 173 ILE A C 1
ATOM 1406 O O . ILE A 1 173 ? -7.751 -4.650 12.869 1.00 98.06 173 ILE A O 1
ATOM 1410 N N . SER A 1 174 ? -6.385 -6.128 13.847 1.00 97.62 174 SER A N 1
ATOM 1411 C CA . SER A 1 174 ? -7.395 -6.565 14.807 1.00 97.62 174 SER A CA 1
ATOM 1412 C C . SER A 1 174 ? -6.837 -6.737 16.209 1.00 97.62 174 SER A C 1
ATOM 1414 O O . SER A 1 174 ? -5.683 -7.128 16.388 1.00 97.62 174 SER A O 1
ATOM 1416 N N . LYS A 1 175 ? -7.670 -6.443 17.210 1.00 97.88 175 LYS A N 1
ATOM 1417 C CA . LYS A 1 175 ? -7.332 -6.578 18.627 1.00 97.88 175 LYS A CA 1
ATOM 1418 C C . LYS A 1 175 ? -8.560 -6.987 19.426 1.00 97.88 175 LYS A C 1
ATOM 1420 O O . LYS A 1 175 ? -9.657 -6.485 19.203 1.00 97.88 175 LYS A O 1
ATOM 1425 N N . GLU A 1 176 ? -8.347 -7.891 20.369 1.00 97.12 176 GLU A N 1
ATOM 1426 C CA . GLU A 1 176 ? -9.367 -8.327 21.318 1.00 97.12 176 GLU A CA 1
ATOM 1427 C C . GLU A 1 176 ? -9.344 -7.431 22.567 1.00 97.12 176 GLU A C 1
ATOM 1429 O O . GLU A 1 176 ? -8.267 -7.191 23.125 1.00 97.12 176 GLU A O 1
ATOM 1434 N N . ILE A 1 177 ? -10.513 -6.921 22.978 1.00 94.94 177 ILE A N 1
ATOM 1435 C CA . ILE A 1 177 ? -10.716 -5.973 24.095 1.00 94.94 177 ILE A CA 1
ATOM 1436 C C . ILE A 1 177 ? -11.937 -6.325 24.961 1.00 94.94 177 ILE A C 1
ATOM 1438 O O . ILE A 1 177 ? -12.775 -7.164 24.555 1.00 94.94 177 ILE A O 1
#

pLDDT: mean 92.32, std 7.84, range [61.38, 98.69]

Sequence (177 aa):
MLDLQLIQDELKKRPNEDRNITVVCLGKELAVDSAIEEWNKKHPVNKIEVIELKTDKKYGNFLIHKPDEAKVNIERKGDKAIIEILDFISPTIIERLNIDNTLFKVKIPDFRSMIDYILIDTNYDGKTFHIVYSDVPEKKDDLIKGKYELEIPAVKTKIAVKIVDMLGEEILISKEI

Radius of gyration: 25.32 Å; chains: 1; bounding box: 52×33×72 Å

Foldseek 3Di:
DVVVVVLVVVVVVVVPDFAAEEAEEQDDDPVVVVVLVVVCVVDVGHRYHYDHLCPHPQRNVLVPDDAKDWDWDWDDDQQKIKIATPAIDDPNVQVVVCSPPPDDRDDDPDRQLFFQKKFKDFADPVPDGDGPDIFGAPDPPDGGPRIDIGGHDPDWGKMWMWTATPVGGIDIDIDID

Secondary structure (DSSP, 8-state):
-HHHHHHHHHHHT-TT----EEEEES---THHHHHHHHHHHH-SSS-EEEEETTT-TTTTGGGS----EEEEEEEEETTEEEEEEEEEE-HHHHHHHHSS-SS-PPP-S-GGGGEEEEEEESS--SS----SEEE--SSTT-----EEEEE--SS--EEEEEEEETTS-EEEEEEE-